Protein AF-A0A2H0WX99-F1 (afdb_monomer)

Foldseek 3Di:
DAEDEAEALPPPNLVVVVCCVVPPPVYDHAEYEDPDDPVVSVVCSQADPPPGGDPDDDDPRHHYD

Nearest PDB structures (foldseek):
  8hrq-assembly1_B  TM=9.371E-01  e=1.446E-06  Corynebacterium glutamicum ATCC 13032
  8hrr-assembly1_B  TM=9.382E-01  e=2.165E-06  Corynebacterium glutamicum ATCC 13032
  8hro-assembly1_B  TM=9.411E-01  e=3.466E-06  Corynebacterium glutamicum ATCC 13032
  8hrt-assembly1_D  TM=9.433E-01  e=4.241E-06  Corynebacterium glutamicum
  8hrs-assembly1_B  TM=9.397E-01  e=5.550E-06  Corynebacterium glutamicum ATCC 13032

Mean predicted aligned error: 3.53 Å

Sequence (65 aa):
MIKIAINGFGRIGRPVFRRILESHPNLQVVAINDLTDPETLKHLLKYDSVYGKFEKTIGSQVRLL

pLDDT: mean 90.52, std 9.38, range [57.47, 97.0]

Solvent-accessible surface area (backbone atoms only — not comparable to full-atom values): 3989 Å² total; per-residue (Å²): 121,48,79,42,69,43,81,46,69,51,89,62,37,40,59,50,52,54,49,39,79,72,73,30,88,56,53,42,74,48,33,38,32,52,97,66,58,70,66,60,52,49,49,55,54,33,51,34,95,87,80,42,69,50,85,74,84,82,71,90,76,51,46,80,82

Structure (mmCIF, N/CA/C/O backbone):
data_AF-A0A2H0WX99-F1
#
_entry.id   AF-A0A2H0WX99-F1
#
loop_
_atom_site.group_PDB
_atom_site.id
_atom_site.type_symbol
_atom_site.label_atom_id
_atom_site.label_alt_id
_atom_site.label_comp_id
_atom_site.label_asym_id
_atom_site.label_entity_id
_atom_site.label_seq_id
_atom_site.pdbx_PDB_ins_code
_atom_site.Cartn_x
_atom_site.Cartn_y
_atom_site.Cartn_z
_atom_site.occupancy
_atom_site.B_iso_or_equiv
_atom_site.auth_seq_id
_atom_site.auth_comp_id
_atom_site.auth_asym_id
_atom_site.auth_atom_id
_atom_site.pdbx_PDB_model_num
ATOM 1 N N . MET A 1 1 ? -14.878 -8.432 9.696 1.00 83.50 1 MET A N 1
ATOM 2 C CA . MET A 1 1 ? -13.701 -7.754 9.112 1.00 83.50 1 MET A CA 1
ATOM 3 C C . MET A 1 1 ? -13.759 -7.944 7.605 1.00 83.50 1 MET A C 1
ATOM 5 O O . MET A 1 1 ? -13.884 -9.082 7.166 1.00 83.50 1 MET A O 1
ATOM 9 N N . ILE A 1 2 ? -13.772 -6.859 6.832 1.00 97.00 2 ILE A N 1
ATOM 10 C CA . ILE A 1 2 ? -13.868 -6.894 5.367 1.00 97.00 2 ILE A CA 1
ATOM 11 C C . ILE A 1 2 ? -12.450 -6.959 4.802 1.00 97.00 2 ILE A C 1
ATOM 13 O O .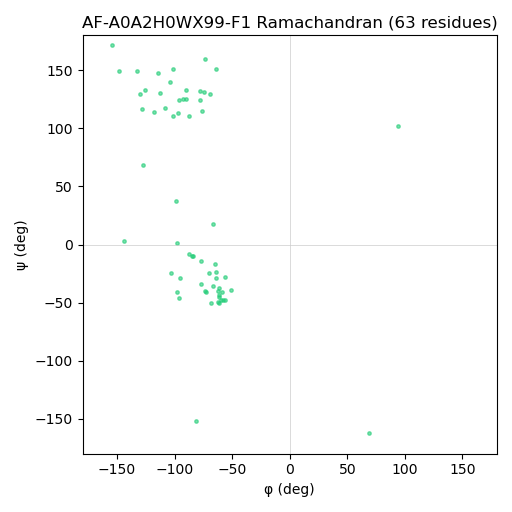 ILE A 1 2 ? -11.612 -6.118 5.128 1.00 97.00 2 ILE A O 1
ATOM 17 N N . LYS A 1 3 ? -12.179 -7.964 3.969 1.00 95.75 3 LYS A N 1
ATOM 18 C CA . LYS A 1 3 ? -10.878 -8.151 3.321 1.00 95.75 3 LYS A CA 1
ATOM 19 C C . LYS A 1 3 ? -10.861 -7.427 1.984 1.00 95.75 3 LYS A C 1
ATOM 21 O O . LYS A 1 3 ? -11.794 -7.573 1.200 1.00 95.75 3 LYS A O 1
ATOM 26 N N . ILE A 1 4 ? -9.796 -6.680 1.729 1.00 95.75 4 ILE A N 1
ATOM 27 C CA . ILE A 1 4 ? -9.627 -5.899 0.504 1.00 95.75 4 ILE A CA 1
ATOM 28 C C . ILE A 1 4 ? -8.241 -6.119 -0.097 1.00 95.75 4 ILE A C 1
ATOM 30 O O . ILE A 1 4 ? -7.262 -6.352 0.616 1.00 95.75 4 ILE A O 1
ATOM 34 N N . ALA A 1 5 ? -8.170 -6.026 -1.419 1.00 96.06 5 ALA A N 1
ATOM 35 C CA . ALA A 1 5 ? -6.923 -5.983 -2.165 1.00 96.06 5 ALA A CA 1
ATOM 36 C C . ALA A 1 5 ? -6.785 -4.616 -2.841 1.00 96.06 5 ALA A C 1
ATOM 38 O O . ALA A 1 5 ? -7.787 -4.012 -3.226 1.00 96.06 5 ALA A O 1
ATOM 39 N N . ILE A 1 6 ? -5.553 -4.134 -2.985 1.00 96.50 6 ILE A N 1
ATOM 40 C CA . ILE A 1 6 ? -5.252 -2.905 -3.724 1.00 96.50 6 ILE A CA 1
ATOM 41 C C . ILE A 1 6 ? -4.555 -3.302 -5.021 1.00 96.50 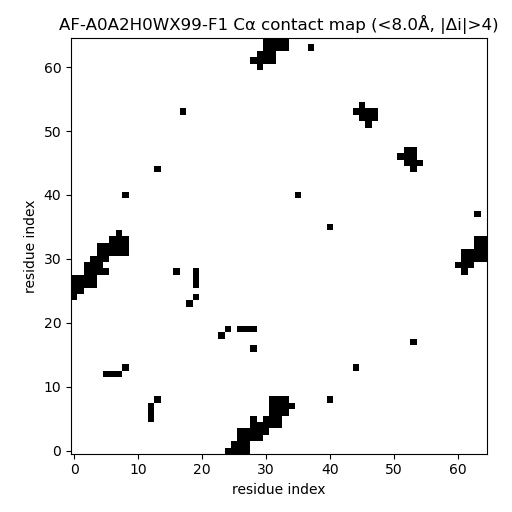6 ILE A C 1
ATOM 43 O O . ILE A 1 6 ? -3.474 -3.882 -4.982 1.00 96.50 6 ILE A O 1
ATOM 47 N N . ASN A 1 7 ? -5.169 -2.990 -6.161 1.00 96.69 7 ASN A N 1
ATOM 48 C CA . ASN A 1 7 ?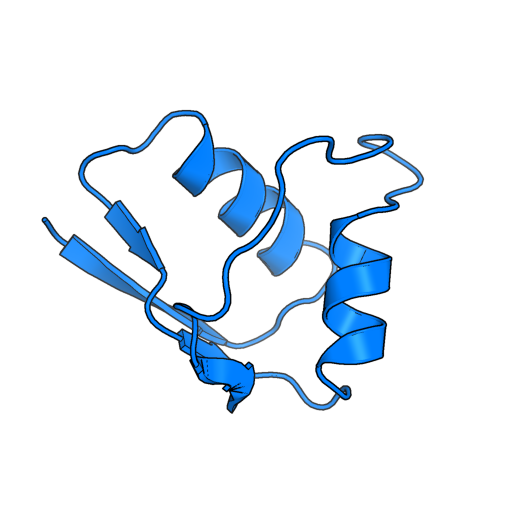 -4.549 -3.167 -7.469 1.00 96.69 7 ASN A CA 1
ATOM 49 C C . ASN A 1 7 ? -4.030 -1.812 -7.970 1.00 96.69 7 ASN A C 1
ATOM 51 O O . ASN A 1 7 ? -4.827 -0.922 -8.264 1.00 96.69 7 ASN A O 1
ATOM 55 N N . GLY A 1 8 ? -2.708 -1.658 -8.017 1.00 96.19 8 GLY A N 1
ATOM 56 C CA . GLY A 1 8 ? -2.011 -0.400 -8.271 1.00 96.19 8 GLY A CA 1
ATOM 57 C C . GLY A 1 8 ? -1.618 0.322 -6.979 1.00 96.19 8 GLY A C 1
ATOM 58 O O . GLY A 1 8 ? -2.422 1.024 -6.359 1.00 96.19 8 GLY A O 1
ATOM 59 N N . PHE A 1 9 ? -0.344 0.218 -6.596 1.00 96.75 9 PHE A N 1
ATOM 60 C CA . PHE A 1 9 ? 0.238 0.812 -5.387 1.00 96.75 9 PHE A CA 1
ATOM 61 C C . PHE A 1 9 ? 0.978 2.135 -5.647 1.00 96.75 9 PHE A C 1
ATOM 63 O O . PHE A 1 9 ? 2.000 2.482 -5.043 1.00 96.75 9 PHE A O 1
ATOM 70 N N . GLY A 1 10 ? 0.403 2.919 -6.557 1.00 94.88 10 GLY A N 1
ATOM 71 C CA . GLY A 1 10 ? 0.884 4.236 -6.947 1.00 94.88 10 GLY A CA 1
ATOM 72 C C . GLY A 1 10 ? 0.466 5.360 -5.993 1.00 94.88 10 GLY A C 1
ATOM 73 O O . GLY A 1 10 ? 0.236 5.172 -4.797 1.00 94.88 10 GLY A O 1
ATOM 74 N N . ARG A 1 11 ? 0.341 6.570 -6.550 1.00 96.38 11 ARG A N 1
ATOM 75 C CA . ARG A 1 11 ? 0.055 7.814 -5.810 1.00 96.38 11 ARG A CA 1
ATOM 76 C C . ARG A 1 11 ? -1.227 7.776 -4.967 1.00 96.38 11 ARG A C 1
ATOM 78 O O . ARG A 1 11 ? -1.280 8.477 -3.968 1.00 96.38 11 ARG A O 1
ATOM 85 N N . ILE A 1 12 ? -2.227 6.977 -5.353 1.00 96.88 12 ILE A N 1
ATOM 86 C CA . ILE A 1 12 ? -3.497 6.832 -4.617 1.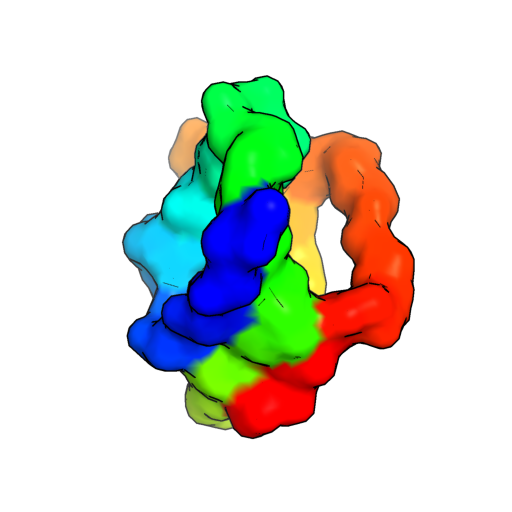00 96.88 12 ILE A CA 1
ATOM 87 C C . ILE A 1 12 ? -3.497 5.589 -3.719 1.00 96.88 12 ILE A C 1
ATOM 89 O O . ILE A 1 12 ? -3.934 5.662 -2.572 1.00 96.88 12 ILE A O 1
ATOM 93 N N . GLY A 1 13 ? -2.954 4.465 -4.197 1.00 96.88 13 GLY A N 1
ATOM 94 C CA . GLY A 1 13 ? -2.930 3.212 -3.440 1.00 96.88 13 GLY A CA 1
ATOM 95 C C . GLY A 1 13 ? -2.205 3.334 -2.095 1.00 96.88 13 GLY A C 1
ATOM 96 O O . GLY A 1 13 ? -2.707 2.843 -1.083 1.00 96.88 13 GLY A O 1
ATOM 97 N N . ARG A 1 14 ? -1.069 4.050 -2.046 1.00 96.06 14 ARG A N 1
ATOM 98 C CA . ARG A 1 14 ? -0.288 4.196 -0.802 1.00 96.06 14 ARG A CA 1
ATOM 99 C C . ARG A 1 14 ? -1.001 5.035 0.266 1.00 96.06 14 ARG A C 1
ATOM 1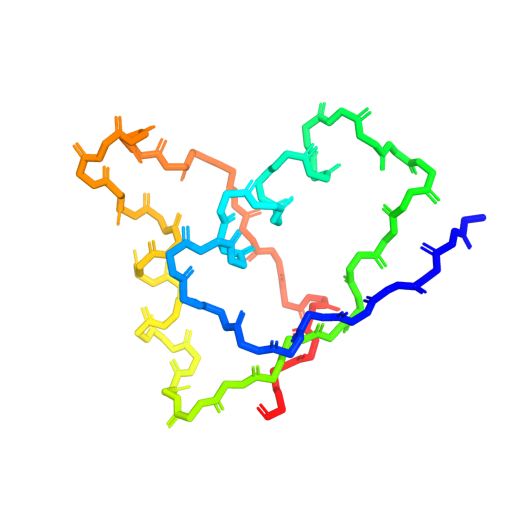01 O O . ARG A 1 14 ? -1.120 4.536 1.386 1.00 96.06 14 ARG A O 1
ATOM 108 N N . PRO A 1 15 ? -1.523 6.250 -0.014 1.00 96.12 15 PRO A N 1
ATOM 109 C CA . PRO A 1 15 ? -2.305 6.991 0.979 1.00 96.12 15 PRO A CA 1
ATOM 110 C C . PRO A 1 15 ? -3.569 6.251 1.422 1.00 96.12 15 PRO A C 1
ATOM 112 O O . PRO A 1 15 ? -3.894 6.273 2.607 1.00 96.12 15 PRO A O 1
ATOM 115 N N . VAL A 1 16 ? -4.248 5.544 0.510 1.00 96.69 16 VAL A N 1
ATOM 116 C CA . VAL A 1 16 ? -5.408 4.704 0.853 1.00 96.69 16 VAL A CA 1
ATOM 117 C C . VAL A 1 16 ? -5.012 3.623 1.857 1.00 96.69 16 VAL A C 1
ATOM 119 O O . VAL A 1 16 ? -5.657 3.490 2.895 1.00 96.69 16 VAL A O 1
ATOM 122 N N . PHE A 1 17 ? -3.908 2.911 1.615 1.00 95.50 17 PHE A N 1
ATOM 123 C CA . PHE A 1 17 ? -3.380 1.921 2.553 1.00 95.50 17 PHE A CA 1
ATOM 124 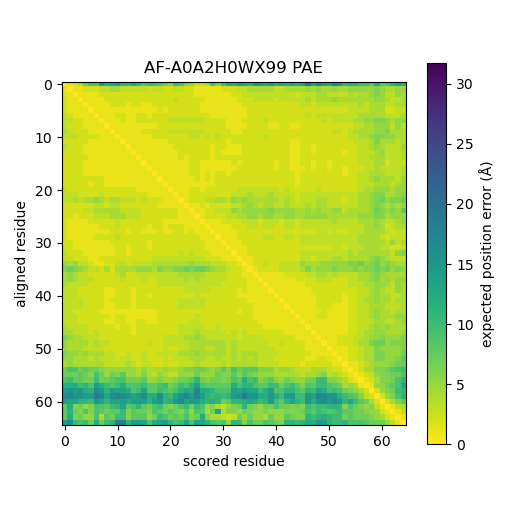C C . PHE A 1 17 ? -3.059 2.521 3.927 1.00 95.50 17 PHE A C 1
ATOM 126 O O . PHE A 1 17 ? -3.505 1.986 4.944 1.00 95.50 17 PHE A O 1
ATOM 133 N N . ARG A 1 18 ? -2.355 3.664 3.972 1.00 94.38 18 ARG A N 1
ATOM 134 C CA . ARG A 1 18 ? -2.071 4.381 5.230 1.00 94.38 18 ARG A CA 1
ATOM 135 C C . ARG A 1 18 ? -3.369 4.723 5.974 1.00 94.38 18 ARG A C 1
ATOM 137 O O . ARG A 1 18 ? -3.508 4.405 7.153 1.00 94.38 18 ARG A O 1
ATOM 144 N N . ARG A 1 19 ? -4.360 5.281 5.268 1.00 94.62 19 ARG A N 1
ATOM 145 C CA . ARG A 1 19 ? -5.646 5.705 5.843 1.00 94.62 19 ARG A CA 1
ATOM 146 C C . ARG A 1 19 ? -6.492 4.537 6.352 1.00 94.62 19 ARG A C 1
ATOM 148 O O . ARG A 1 19 ? -7.180 4.674 7.368 1.00 94.62 19 ARG A O 1
ATOM 155 N N . ILE A 1 20 ? -6.450 3.393 5.673 1.00 94.38 20 ILE A N 1
ATOM 156 C CA . ILE A 1 20 ? -7.103 2.165 6.138 1.00 94.38 20 ILE A CA 1
ATOM 157 C C . ILE A 1 20 ? -6.490 1.726 7.472 1.00 94.38 20 ILE A C 1
ATOM 159 O O . ILE A 1 20 ? -7.221 1.545 8.444 1.00 94.38 20 ILE A O 1
ATOM 163 N N . LEU A 1 21 ? -5.156 1.663 7.551 1.00 91.00 21 LEU A N 1
ATOM 164 C CA . LEU A 1 21 ? -4.435 1.274 8.768 1.00 91.00 21 LEU A CA 1
ATOM 165 C C . LEU A 1 21 ? -4.613 2.239 9.949 1.00 91.00 21 LEU A C 1
ATOM 167 O O . LEU A 1 21 ? -4.358 1.867 11.094 1.00 91.00 21 LEU A O 1
ATOM 171 N N . GLU A 1 22 ? -4.950 3.500 9.695 1.00 91.19 22 GLU A N 1
ATOM 172 C CA . GLU A 1 22 ? -5.092 4.525 10.734 1.00 91.19 22 GLU A CA 1
ATOM 173 C C . GLU A 1 22 ? -6.521 4.713 11.229 1.00 91.19 22 GLU A C 1
ATOM 175 O O . GLU A 1 22 ? -6.707 5.148 12.363 1.00 91.19 22 GLU A O 1
ATOM 180 N N . SER A 1 23 ? -7.538 4.457 10.405 1.00 94.38 23 SER A N 1
ATOM 181 C CA . SER A 1 23 ? -8.908 4.866 10.752 1.00 94.38 23 SER A CA 1
ATOM 182 C C . SER A 1 23 ? -10.015 3.918 10.315 1.00 94.38 23 SER A C 1
ATOM 184 O O . SER A 1 23 ? -11.177 4.221 10.563 1.00 94.38 23 SER A O 1
ATOM 1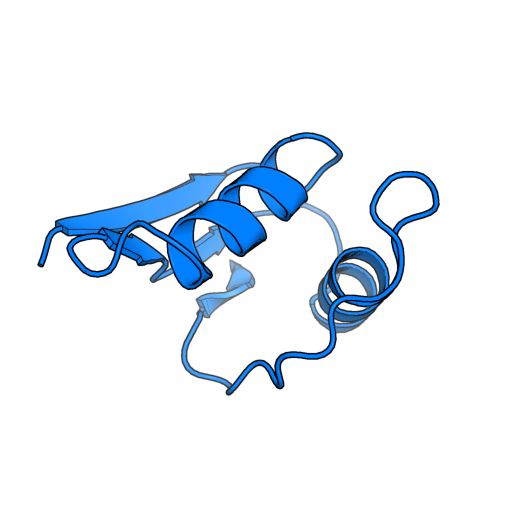86 N N . HIS A 1 24 ? -9.693 2.773 9.710 1.00 94.81 24 HIS A N 1
ATOM 187 C CA . HIS A 1 24 ? -10.702 1.815 9.253 1.00 94.81 24 HIS A CA 1
ATOM 188 C C . HIS A 1 24 ? -10.412 0.409 9.799 1.00 94.81 24 HIS A C 1
ATOM 190 O O . HIS A 1 24 ? -10.070 -0.491 9.032 1.00 94.81 24 HIS A O 1
ATOM 196 N N . PRO A 1 25 ? -10.550 0.185 11.122 1.00 92.75 25 PRO A N 1
ATOM 197 C CA . PRO A 1 25 ? -10.210 -1.093 11.763 1.00 92.75 25 PRO A CA 1
ATOM 198 C C . PRO A 1 25 ? -11.088 -2.269 11.304 1.00 92.75 25 PRO A C 1
ATOM 200 O O . PRO A 1 25 ? -10.748 -3.433 11.504 1.00 92.75 25 PRO A O 1
ATOM 203 N N . ASN A 1 26 ? -12.235 -1.986 10.685 1.00 95.81 26 ASN A N 1
ATOM 204 C CA . ASN A 1 26 ? -13.110 -2.984 10.082 1.00 95.81 26 ASN A CA 1
ATOM 205 C C . ASN A 1 26 ? -12.599 -3.499 8.724 1.00 95.81 26 ASN A C 1
ATOM 207 O O . ASN A 1 26 ? -13.114 -4.521 8.256 1.00 95.81 26 ASN A O 1
ATOM 211 N N . LEU A 1 27 ? -11.621 -2.824 8.110 1.00 96.06 27 LEU A N 1
ATOM 212 C CA . LEU A 1 27 ? -11.011 -3.182 6.832 1.00 96.06 27 LEU A CA 1
ATOM 213 C C . LEU A 1 27 ? -9.625 -3.802 7.043 1.00 96.06 27 LEU A C 1
ATOM 215 O O . LEU A 1 27 ? -8.826 -3.328 7.845 1.00 96.06 27 LEU A O 1
ATOM 219 N N . GLN A 1 28 ? -9.321 -4.840 6.269 1.00 94.12 28 GLN A N 1
ATOM 220 C CA . GLN A 1 28 ? -8.022 -5.503 6.269 1.00 94.12 28 GLN A CA 1
ATOM 221 C C . GLN A 1 28 ? -7.488 -5.594 4.842 1.00 94.12 28 GLN A C 1
ATOM 223 O O . GLN A 1 28 ? -8.068 -6.287 4.003 1.00 94.12 28 GLN A O 1
ATOM 228 N N . VAL A 1 29 ? -6.360 -4.934 4.573 1.00 93.62 29 VAL A N 1
ATOM 229 C CA . VAL A 1 29 ? -5.640 -5.109 3.305 1.00 93.62 29 VAL A CA 1
ATOM 230 C C . VAL A 1 29 ? -4.893 -6.435 3.351 1.00 93.62 29 VAL A C 1
ATOM 232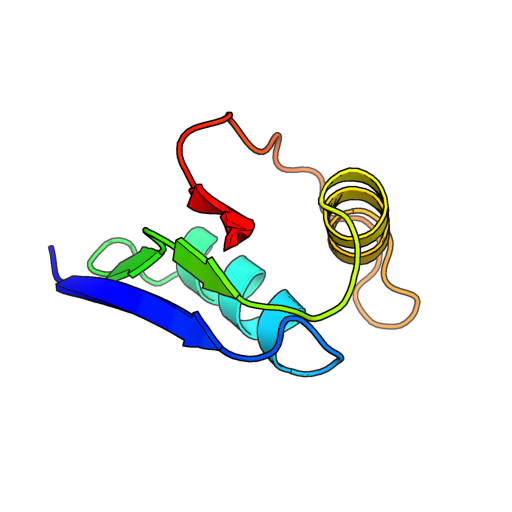 O O . VAL A 1 29 ? -3.995 -6.610 4.169 1.00 93.62 29 VAL A O 1
ATOM 235 N N . VAL A 1 30 ? -5.288 -7.373 2.493 1.00 94.56 30 VAL A N 1
ATOM 236 C CA . VAL A 1 30 ? -4.716 -8.731 2.452 1.00 94.56 30 VAL A CA 1
ATOM 237 C C . VAL A 1 30 ? -3.736 -8.930 1.301 1.00 94.56 30 VAL A C 1
ATOM 239 O O . VAL A 1 30 ? -2.854 -9.784 1.386 1.00 94.56 30 VAL A O 1
ATOM 242 N N . ALA A 1 31 ? -3.870 -8.138 0.237 1.00 93.94 31 ALA A N 1
ATOM 243 C CA . ALA A 1 31 ? -2.992 -8.206 -0.918 1.00 93.94 31 ALA A CA 1
ATOM 244 C C . ALA A 1 31 ? -2.810 -6.839 -1.578 1.00 93.94 31 ALA A C 1
ATOM 246 O O . ALA A 1 31 ? -3.716 -6.001 -1.569 1.00 93.94 31 ALA A O 1
ATOM 247 N N . ILE A 1 32 ? -1.641 -6.641 -2.171 1.00 94.56 32 ILE A N 1
ATOM 248 C CA . ILE A 1 32 ? -1.324 -5.498 -3.021 1.00 94.56 32 ILE A CA 1
ATOM 249 C C . ILE A 1 32 ? -0.721 -6.058 -4.308 1.00 94.56 32 ILE A C 1
ATOM 251 O O . ILE A 1 32 ? 0.186 -6.879 -4.233 1.00 94.56 32 ILE A O 1
ATOM 255 N N . ASN A 1 33 ? -1.232 -5.625 -5.455 1.00 94.94 33 ASN A N 1
ATOM 256 C CA . ASN A 1 33 ? -0.701 -5.965 -6.772 1.00 94.94 33 ASN A CA 1
ATOM 257 C C . ASN A 1 33 ? -0.117 -4.708 -7.424 1.00 94.94 33 ASN A C 1
ATOM 259 O O . ASN A 1 33 ? -0.797 -3.676 -7.459 1.00 94.94 33 ASN A O 1
ATOM 263 N N . ASP A 1 34 ? 1.111 -4.780 -7.930 1.00 95.44 34 ASP A N 1
ATOM 264 C CA . ASP A 1 34 ? 1.760 -3.695 -8.678 1.00 95.44 34 ASP A CA 1
ATOM 265 C C . ASP A 1 34 ? 2.822 -4.260 -9.638 1.00 95.44 34 ASP A C 1
ATOM 267 O O . ASP A 1 34 ? 3.143 -5.441 -9.599 1.00 95.44 34 ASP A O 1
ATOM 271 N N . LEU A 1 35 ? 3.376 -3.421 -10.514 1.00 93.19 35 LEU A N 1
ATOM 272 C CA . LEU A 1 35 ? 4.430 -3.826 -11.454 1.00 93.19 35 LEU A CA 1
ATOM 273 C C . LEU A 1 35 ? 5.838 -3.707 -10.851 1.00 93.19 35 LEU A C 1
ATOM 275 O O . LEU A 1 35 ? 6.818 -4.107 -11.477 1.00 93.19 35 LEU A O 1
ATOM 279 N N . THR A 1 36 ? 5.941 -3.111 -9.665 1.00 91.81 36 THR A N 1
ATOM 280 C CA . THR A 1 36 ? 7.201 -2.781 -8.998 1.00 91.81 36 THR A CA 1
ATOM 281 C C . THR A 1 36 ? 7.532 -3.791 -7.900 1.00 91.81 36 THR A C 1
ATOM 283 O O . THR A 1 36 ? 6.636 -4.342 -7.260 1.00 91.81 36 THR A O 1
ATOM 286 N N . ASP A 1 37 ? 8.820 -4.007 -7.625 1.00 91.31 37 ASP A N 1
ATOM 287 C CA . ASP A 1 37 ? 9.252 -4.947 -6.596 1.00 91.31 37 ASP A CA 1
ATOM 288 C C . ASP A 1 37 ? 8.813 -4.533 -5.167 1.00 91.31 37 ASP A C 1
ATOM 290 O O . ASP A 1 37 ? 8.698 -3.341 -4.847 1.00 91.31 37 ASP A O 1
ATOM 294 N N . PRO A 1 38 ? 8.608 -5.512 -4.265 1.00 90.00 38 PRO A N 1
ATOM 295 C CA . PRO A 1 38 ? 8.228 -5.277 -2.877 1.00 90.00 38 PRO A CA 1
ATOM 296 C C . PRO A 1 38 ? 9.075 -4.279 -2.087 1.00 90.00 38 PRO A C 1
ATOM 298 O O . PRO A 1 38 ? 8.526 -3.539 -1.268 1.00 90.00 38 PRO A O 1
ATOM 301 N N . GLU A 1 39 ? 10.395 -4.267 -2.274 1.00 90.25 39 GLU A N 1
ATOM 302 C CA . GLU A 1 39 ? 11.291 -3.413 -1.491 1.00 90.25 39 GLU A CA 1
ATOM 303 C C . GLU A 1 39 ? 11.155 -1.954 -1.919 1.00 90.25 39 GLU A C 1
ATOM 305 O O . GLU A 1 39 ? 11.032 -1.063 -1.071 1.00 90.25 39 GLU A O 1
ATOM 310 N N . THR A 1 40 ? 11.036 -1.711 -3.223 1.00 93.00 40 THR A N 1
ATOM 311 C CA . THR A 1 40 ? 10.716 -0.386 -3.751 1.00 93.00 40 THR A CA 1
ATOM 312 C C . THR A 1 40 ? 9.348 0.090 -3.263 1.00 93.00 40 THR A C 1
ATOM 314 O O . THR A 1 40 ? 9.224 1.220 -2.785 1.00 93.00 40 THR A O 1
ATOM 317 N N . LEU A 1 41 ? 8.315 -0.758 -3.287 1.00 93.06 41 LEU A N 1
ATOM 318 C CA . LEU A 1 41 ? 6.988 -0.382 -2.781 1.00 93.06 41 LEU A CA 1
ATOM 319 C C . LEU A 1 41 ? 6.999 -0.058 -1.281 1.00 93.06 41 LEU A C 1
ATOM 321 O O . LEU A 1 41 ? 6.372 0.918 -0.861 1.00 93.06 41 LEU A O 1
ATOM 325 N N . LYS A 1 42 ? 7.740 -0.823 -0.469 1.00 91.31 42 LYS A N 1
ATOM 326 C CA . LYS A 1 42 ? 7.955 -0.516 0.956 1.00 91.31 42 LYS A CA 1
ATOM 327 C C . LYS A 1 42 ? 8.655 0.826 1.132 1.00 91.31 42 LYS A C 1
ATOM 329 O O . LYS A 1 42 ? 8.241 1.613 1.984 1.00 91.31 42 LYS A O 1
ATOM 334 N N . HIS A 1 43 ? 9.678 1.112 0.327 1.00 92.50 43 HIS A N 1
ATOM 335 C CA . HIS A 1 43 ? 10.380 2.391 0.365 1.00 92.50 43 HIS A CA 1
ATOM 336 C C . HIS A 1 43 ? 9.438 3.559 0.035 1.00 92.50 43 HIS A C 1
ATOM 338 O O . HIS A 1 43 ? 9.332 4.499 0.822 1.00 92.50 43 HIS A O 1
ATOM 344 N N . LEU A 1 44 ? 8.690 3.466 -1.068 1.00 94.50 44 LEU A N 1
ATOM 345 C CA . LEU A 1 44 ? 7.722 4.482 -1.500 1.00 94.50 44 LEU A CA 1
ATOM 346 C C . LEU A 1 44 ? 6.557 4.657 -0.521 1.00 94.50 44 LEU A C 1
ATOM 348 O O . LEU A 1 44 ? 5.948 5.723 -0.434 1.00 94.50 44 LEU A O 1
ATOM 352 N N . LEU A 1 45 ? 6.205 3.603 0.213 1.00 94.50 45 LEU A N 1
ATOM 353 C CA . LEU A 1 45 ? 5.217 3.682 1.277 1.00 94.50 45 LEU A CA 1
ATOM 354 C C . LEU A 1 45 ? 5.785 4.317 2.542 1.00 94.50 45 LEU A C 1
ATOM 356 O O . LEU A 1 45 ? 5.045 5.014 3.231 1.00 94.50 45 LEU A O 1
ATOM 360 N N . LYS A 1 46 ? 7.066 4.111 2.849 1.00 93.81 46 LYS A N 1
ATOM 361 C CA . LYS A 1 46 ? 7.732 4.715 4.006 1.00 93.81 46 LYS A CA 1
ATOM 362 C C . LYS A 1 46 ? 8.010 6.198 3.795 1.00 93.81 46 LYS A C 1
ATOM 364 O O . LYS A 1 46 ? 7.810 6.969 4.726 1.00 93.81 46 LYS A O 1
ATOM 369 N N . TYR A 1 47 ? 8.429 6.602 2.601 1.00 95.44 47 TYR A N 1
ATOM 370 C CA . TYR A 1 47 ? 8.814 7.977 2.291 1.00 95.44 47 TYR A CA 1
ATOM 371 C C . TYR A 1 47 ? 7.903 8.553 1.208 1.00 95.44 47 TYR A C 1
ATOM 373 O O . TYR A 1 47 ? 7.926 8.106 0.065 1.00 95.44 47 TYR A O 1
ATOM 381 N N . ASP A 1 48 ? 7.106 9.558 1.568 1.00 95.75 48 ASP A N 1
ATOM 382 C CA . ASP A 1 48 ? 6.267 10.298 0.626 1.00 95.75 48 ASP A CA 1
ATOM 383 C C . ASP A 1 48 ? 6.568 11.797 0.736 1.00 95.75 48 ASP A C 1
ATOM 385 O O . ASP A 1 48 ? 6.656 12.334 1.838 1.00 95.75 48 ASP A O 1
ATOM 389 N N . SER A 1 49 ? 6.752 12.476 -0.397 1.00 96.00 49 SER A N 1
ATOM 390 C CA . SER A 1 49 ? 7.121 13.898 -0.420 1.00 96.00 49 SER A CA 1
ATOM 391 C C . SER A 1 49 ? 6.001 14.832 0.046 1.00 96.00 49 SER A C 1
ATOM 393 O O . SER A 1 49 ? 6.292 15.942 0.474 1.00 96.00 49 SER A O 1
ATOM 395 N N . VAL A 1 50 ? 4.735 14.411 -0.053 1.00 95.75 50 VAL A N 1
ATOM 396 C CA . VAL A 1 50 ? 3.566 15.224 0.321 1.00 95.75 50 VAL A CA 1
ATOM 397 C C . VAL A 1 50 ? 3.122 14.898 1.742 1.00 95.75 50 VAL A C 1
ATOM 399 O O . VAL A 1 50 ? 2.875 15.798 2.537 1.00 95.75 50 VAL A O 1
ATOM 402 N N . TYR A 1 51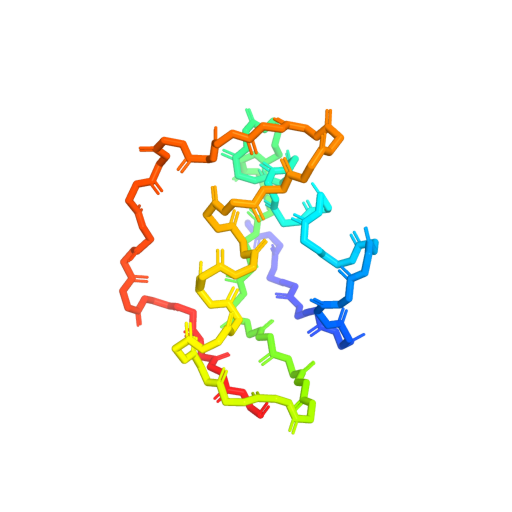 ? 3.038 13.608 2.074 1.00 93.81 51 TYR A N 1
ATOM 403 C CA . TYR A 1 51 ? 2.515 13.144 3.366 1.00 93.81 51 TYR A CA 1
ATOM 404 C C . TYR A 1 51 ? 3.603 12.810 4.391 1.00 93.81 51 TYR A C 1
ATOM 406 O O . TYR A 1 51 ? 3.297 12.347 5.489 1.00 93.81 51 TYR A O 1
ATOM 414 N N . GLY A 1 52 ? 4.871 12.996 4.033 1.00 93.56 52 GLY A N 1
ATOM 415 C CA . GLY A 1 52 ? 6.001 12.701 4.898 1.00 93.56 52 GLY A CA 1
ATOM 416 C C . GLY A 1 52 ? 6.198 11.207 5.158 1.00 93.56 52 GLY A C 1
ATOM 417 O O . GLY A 1 52 ? 5.722 10.320 4.427 1.00 93.56 52 GLY A O 1
ATOM 418 N N . LYS A 1 53 ? 6.957 10.935 6.221 1.00 94.62 53 LYS A N 1
ATOM 419 C CA . LYS A 1 53 ? 7.388 9.592 6.594 1.00 94.62 53 LYS A CA 1
ATOM 420 C C . LYS A 1 53 ? 6.268 8.816 7.287 1.00 94.62 53 LYS A C 1
ATOM 422 O O . LYS A 1 53 ? 5.632 9.308 8.213 1.00 94.62 53 LYS A O 1
ATOM 427 N N . PHE A 1 54 ? 6.048 7.580 6.851 1.00 93.19 54 PHE A N 1
ATOM 428 C CA . PHE A 1 54 ? 5.153 6.643 7.519 1.00 93.19 54 PHE A CA 1
ATOM 429 C C . PHE A 1 54 ? 5.924 5.885 8.603 1.00 93.19 54 PHE A C 1
ATOM 431 O O . PHE A 1 54 ? 6.805 5.083 8.300 1.00 93.19 54 PHE A O 1
ATOM 438 N N . GLU A 1 55 ? 5.611 6.161 9.869 1.00 88.19 55 GLU A N 1
ATOM 439 C CA . GLU A 1 55 ? 6.359 5.633 11.024 1.00 88.19 55 GLU A CA 1
ATOM 440 C C . GLU A 1 55 ? 5.916 4.229 11.465 1.00 88.19 55 GLU A C 1
ATOM 442 O O . GLU A 1 55 ? 6.583 3.597 12.282 1.00 88.19 55 GLU A O 1
ATOM 447 N N . LYS A 1 56 ? 4.808 3.699 10.929 1.00 85.06 56 LYS A N 1
ATOM 448 C CA . LYS A 1 56 ? 4.349 2.352 11.288 1.00 85.06 56 LYS A CA 1
ATOM 449 C C . LYS A 1 56 ? 5.225 1.287 10.629 1.00 85.06 56 LYS A C 1
ATOM 451 O O . LYS A 1 56 ? 5.441 1.294 9.418 1.00 85.06 56 LYS A O 1
ATOM 456 N N . THR A 1 57 ? 5.669 0.318 11.424 1.00 74.38 57 THR A N 1
ATOM 457 C CA . THR A 1 57 ? 6.328 -0.889 10.919 1.00 74.38 57 THR A CA 1
ATOM 458 C C . THR A 1 57 ? 5.316 -1.762 10.186 1.00 74.38 57 THR A C 1
ATOM 460 O O . THR A 1 57 ? 4.252 -2.077 10.717 1.00 74.38 57 THR A O 1
ATOM 463 N N . ILE A 1 58 ? 5.652 -2.179 8.968 1.00 69.94 58 ILE A N 1
ATOM 464 C CA . ILE A 1 58 ? 4.813 -3.084 8.183 1.00 69.94 58 ILE A CA 1
ATOM 465 C C . ILE A 1 58 ? 5.336 -4.501 8.370 1.00 69.94 58 ILE A C 1
ATOM 467 O O . ILE A 1 58 ? 6.452 -4.817 7.963 1.00 69.94 58 ILE A O 1
ATOM 471 N N . GLY A 1 59 ? 4.529 -5.343 9.015 1.00 62.22 59 GLY A N 1
ATOM 472 C CA . GLY A 1 59 ? 4.786 -6.777 9.114 1.00 62.22 59 GLY A CA 1
ATOM 473 C C . GLY A 1 59 ? 4.512 -7.495 7.790 1.00 62.22 59 GLY A C 1
ATOM 474 O O . GLY A 1 59 ? 3.748 -7.019 6.952 1.00 62.22 59 GLY A O 1
ATOM 475 N N . SER A 1 60 ? 5.092 -8.679 7.622 1.00 57.47 60 SER A N 1
ATOM 476 C CA . SER A 1 60 ? 5.021 -9.541 6.428 1.00 57.47 60 SER A CA 1
ATOM 477 C C . SER A 1 60 ? 3.635 -10.141 6.115 1.00 57.47 60 SER A C 1
ATOM 479 O O . SER A 1 60 ? 3.535 -11.101 5.360 1.00 57.47 60 SER A O 1
ATOM 481 N N . GLN A 1 61 ? 2.548 -9.602 6.675 1.00 62.53 61 GLN A N 1
ATOM 482 C CA . GLN A 1 61 ? 1.205 -10.191 6.569 1.00 62.53 61 GLN A CA 1
ATOM 483 C C . GLN A 1 61 ? 0.442 -9.816 5.287 1.00 62.53 61 GLN A C 1
ATOM 485 O O . GLN A 1 61 ? -0.609 -10.394 5.020 1.00 62.53 61 GLN A O 1
ATOM 490 N N . VAL A 1 62 ? 0.942 -8.860 4.496 1.00 72.75 62 VAL A N 1
ATOM 491 C CA . VAL A 1 62 ? 0.336 -8.479 3.210 1.00 72.75 62 VAL A CA 1
ATOM 492 C C . VAL A 1 62 ? 1.047 -9.220 2.086 1.00 72.75 62 VAL A C 1
ATOM 494 O O . VAL A 1 62 ? 2.265 -9.106 1.943 1.00 72.75 62 VAL A O 1
ATOM 497 N N . ARG A 1 63 ? 0.290 -9.958 1.268 1.00 78.31 63 ARG A N 1
ATOM 498 C CA . ARG A 1 63 ? 0.844 -10.622 0.086 1.00 78.31 63 ARG A CA 1
ATOM 499 C C . ARG A 1 63 ? 1.036 -9.603 -1.036 1.00 78.31 63 ARG A C 1
ATOM 501 O O . ARG A 1 63 ? 0.080 -8.937 -1.426 1.00 78.31 63 ARG A O 1
ATOM 508 N N . LEU A 1 64 ? 2.256 -9.502 -1.551 1.00 74.00 64 LEU A N 1
ATOM 509 C CA . LEU A 1 64 ? 2.553 -8.726 -2.752 1.00 74.00 64 LEU A CA 1
ATOM 510 C C . LEU A 1 64 ? 2.458 -9.661 -3.960 1.00 74.00 64 LEU A C 1
ATOM 512 O O . LEU A 1 64 ? 3.030 -10.755 -3.926 1.00 74.00 64 LEU A O 1
ATOM 516 N N . LEU A 1 65 ? 1.637 -9.267 -4.930 1.00 67.44 65 LEU A N 1
ATOM 517 C CA . LEU A 1 65 ? 1.318 -10.001 -6.154 1.00 67.44 65 LEU A CA 1
ATOM 518 C C . LEU A 1 65 ? 1.891 -9.281 -7.371 1.00 67.44 65 LEU A C 1
ATOM 520 O O . LEU A 1 65 ? 1.883 -8.027 -7.346 1.00 67.44 65 LEU A O 1
#

Secondary structure (DSSP, 8-state):
-EEEEEE--STTHHHHHHHHHHH-TTEEEEEEE-SS-HHHHHHHHHEETTTEE--S---TTSEE-

Radius of gyration: 11.11 Å; Cα contacts (8 Å, |Δi|>4): 75; chains: 1; bounding box: 25×26×23 Å

InterPro domains:
  IPR020828 Glyceraldehyde 3-phosphate dehydrogenase, NAD(P) binding domain [PF00044] (2-59)
  IPR020828 Glyceraldehyde 3-phosphate dehydrogenase, NAD(P) binding domain [SM00846] (2-65)
  IPR020831 Glyceraldehyde/Erythrose phosphate dehydrogenase family [PTHR43148] (2-59)
  IPR036291 NAD(P)-binding domain superfamily [SSF51735] (1-59)

Organism: NCBI:txid1974707